Protein AF-A0A2V8NQ42-F1 (afdb_monomer)

Radius of gyration: 16.89 Å; Cα contacts (8 Å, |Δi|>4): 153; chains: 1; bounding box: 45×31×36 Å

Foldseek 3Di:
DDKDAQDDKDFPDDADPVGTHIAHNGKIKDWDWADPDPFKIKIKIWIDGVVRDVGIDMDIDIDGDDPPDDDFDDDCVFCVQQVPNRHDDGPSRPD

Sequence (95 aa):
MIDTVGLKEWWLDNPHPNGSLWHSDAAHVIERVKWIAPKIVSYEVTVDDPKIWTKPWTEQFQMVLHPTWDLLEFVCNENDRCSAGKCTESDAQKK

Structure (mmCIF, N/CA/C/O backbone):
data_AF-A0A2V8NQ42-F1
#
_entry.id   AF-A0A2V8NQ42-F1
#
loop_
_atom_site.group_PDB
_atom_site.id
_atom_site.type_symbol
_atom_site.label_atom_id
_atom_site.label_alt_id
_atom_site.label_comp_id
_atom_site.label_asym_id
_atom_site.label_entity_id
_atom_site.label_seq_id
_atom_site.pdbx_PDB_ins_code
_atom_site.Cartn_x
_atom_site.Cartn_y
_atom_site.Cartn_z
_atom_site.occupancy
_atom_site.B_iso_or_equiv
_atom_site.auth_seq_id
_atom_site.auth_comp_id
_atom_site.auth_asym_id
_atom_site.auth_atom_id
_atom_site.pdbx_PDB_model_num
ATOM 1 N N . MET A 1 1 ? -6.206 -11.188 -7.166 1.00 91.06 1 MET A N 1
ATOM 2 C CA . MET A 1 1 ? -6.916 -10.444 -6.109 1.00 91.06 1 MET A CA 1
ATOM 3 C C . MET A 1 1 ? -6.264 -10.851 -4.814 1.00 91.06 1 MET A C 1
ATOM 5 O O . MET A 1 1 ? -6.053 -12.045 -4.632 1.00 91.06 1 MET A O 1
ATOM 9 N N . ILE A 1 2 ? -5.892 -9.873 -4.005 1.00 97.75 2 ILE A N 1
ATOM 10 C CA . ILE A 1 2 ? -5.367 -10.065 -2.658 1.00 97.75 2 ILE A CA 1
ATOM 11 C C . ILE A 1 2 ? -6.446 -9.516 -1.729 1.00 97.75 2 ILE A C 1
ATOM 13 O O . ILE A 1 2 ? -7.029 -8.470 -2.013 1.00 97.75 2 ILE A O 1
ATOM 17 N N . ASP A 1 3 ? -6.776 -10.285 -0.705 1.00 97.94 3 ASP A N 1
ATOM 18 C CA . ASP A 1 3 ? -7.812 -9.965 0.266 1.00 97.94 3 ASP A CA 1
ATOM 19 C C . ASP A 1 3 ? -7.178 -10.077 1.651 1.00 97.94 3 ASP A C 1
ATOM 21 O O . ASP A 1 3 ? -6.703 -11.151 2.033 1.00 97.94 3 ASP A O 1
ATOM 25 N N . THR A 1 4 ? -7.109 -8.949 2.350 1.00 98.12 4 THR A N 1
ATOM 26 C CA . THR A 1 4 ? -6.374 -8.808 3.600 1.00 98.12 4 THR A CA 1
ATOM 27 C C . THR A 1 4 ? -7.323 -8.371 4.707 1.00 98.12 4 THR A C 1
ATOM 29 O O . THR A 1 4 ? -7.930 -7.302 4.644 1.00 98.12 4 THR A O 1
ATOM 32 N N . VAL A 1 5 ? -7.411 -9.191 5.755 1.00 97.56 5 VAL A N 1
ATOM 33 C CA . VAL A 1 5 ? -8.219 -8.962 6.963 1.00 97.56 5 VAL A CA 1
ATOM 34 C C . VAL A 1 5 ? -7.401 -9.274 8.215 1.00 97.56 5 VAL A C 1
ATOM 36 O O . VAL A 1 5 ? -6.386 -9.968 8.145 1.00 97.56 5 VAL A O 1
ATOM 39 N N . GLY A 1 6 ? -7.856 -8.798 9.377 1.00 96.44 6 GLY A N 1
ATOM 40 C CA . GLY A 1 6 ? -7.190 -9.070 10.656 1.00 96.44 6 GLY A CA 1
ATOM 41 C C . GLY A 1 6 ? -5.879 -8.303 10.829 1.00 96.44 6 GLY A C 1
ATOM 42 O O . GLY A 1 6 ? -4.972 -8.767 11.522 1.00 96.44 6 GLY A O 1
ATOM 43 N N . LEU A 1 7 ? -5.770 -7.141 10.181 1.00 95.81 7 LEU A N 1
ATOM 44 C CA . LEU A 1 7 ? -4.663 -6.218 10.384 1.00 95.81 7 LEU A CA 1
ATOM 45 C C . LEU A 1 7 ? -4.680 -5.713 11.829 1.00 95.81 7 LEU A C 1
ATOM 47 O O . LEU A 1 7 ? -5.728 -5.386 12.376 1.00 95.81 7 LEU A O 1
ATOM 51 N N . LYS A 1 8 ? -3.510 -5.633 12.460 1.00 95.94 8 LYS A N 1
ATOM 52 C CA . LYS A 1 8 ? -3.380 -4.957 13.753 1.00 95.94 8 LYS A CA 1
ATOM 53 C C . LYS A 1 8 ? -3.468 -3.451 13.523 1.00 95.94 8 LYS A C 1
ATOM 55 O O . LYS A 1 8 ? -2.764 -2.957 12.654 1.00 95.94 8 LYS A O 1
ATOM 60 N N . GLU A 1 9 ? -4.253 -2.747 14.335 1.00 94.31 9 GLU A N 1
ATOM 61 C CA . GLU A 1 9 ? -4.360 -1.282 14.299 1.00 94.31 9 GLU A CA 1
ATOM 62 C C . GLU A 1 9 ? -2.984 -0.593 14.233 1.00 94.31 9 GLU A C 1
ATOM 64 O O . GLU A 1 9 ? -2.089 -0.877 15.044 1.00 94.31 9 GLU A O 1
ATOM 69 N N . TRP A 1 10 ? -2.827 0.294 13.245 1.00 92.06 10 TRP A N 1
ATOM 70 C CA . TRP A 1 10 ? -1.609 1.063 12.992 1.00 92.06 10 TRP A CA 1
ATOM 71 C C . TRP A 1 10 ? -1.898 2.315 12.141 1.00 92.06 10 TRP A C 1
ATOM 73 O O . TRP A 1 10 ? -3.038 2.605 11.764 1.00 92.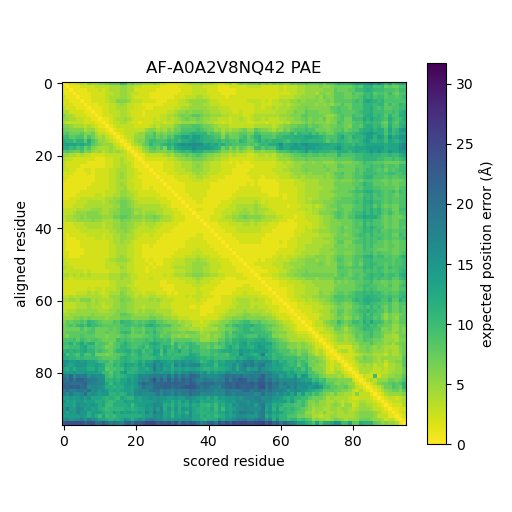06 10 TRP A O 1
ATOM 83 N N . TRP A 1 11 ? -0.848 3.080 11.845 1.00 89.81 11 TRP A N 1
ATOM 84 C CA . TRP A 1 11 ? -0.871 4.131 10.829 1.00 89.81 11 TRP A CA 1
ATOM 85 C C . TRP A 1 11 ? -1.148 3.543 9.446 1.00 89.81 11 TRP A C 1
ATOM 87 O O . TRP A 1 11 ? -0.505 2.577 9.038 1.00 89.81 11 TRP A O 1
ATOM 97 N N . LEU A 1 12 ? -2.099 4.143 8.734 1.00 90.00 12 LEU A N 1
ATOM 98 C CA . LEU A 1 12 ? -2.430 3.781 7.359 1.00 90.00 12 LEU A CA 1
ATOM 99 C C . LEU A 1 12 ? -1.419 4.368 6.369 1.00 90.00 12 LEU A C 1
ATOM 101 O O . LEU A 1 12 ? -1.091 3.730 5.373 1.00 90.00 12 LEU A O 1
ATOM 105 N N . ASP A 1 13 ? -0.931 5.574 6.644 1.00 85.81 13 ASP A N 1
ATOM 106 C CA . ASP A 1 13 ? 0.038 6.283 5.821 1.00 85.81 13 ASP A CA 1
ATOM 107 C C . ASP A 1 13 ? 1.277 6.695 6.623 1.00 85.81 13 ASP A C 1
ATOM 109 O O . ASP A 1 13 ? 1.380 6.509 7.841 1.00 85.81 13 ASP A O 1
ATOM 113 N N . ASN A 1 14 ? 2.271 7.226 5.909 1.00 78.81 14 ASN A N 1
ATOM 114 C CA . ASN A 1 14 ? 3.457 7.759 6.558 1.00 78.81 14 ASN A CA 1
ATOM 115 C C . ASN A 1 14 ? 3.071 8.956 7.449 1.00 78.81 14 ASN A C 1
ATOM 117 O O . ASN A 1 14 ? 2.358 9.845 6.978 1.00 78.81 14 ASN A O 1
ATOM 121 N N . PRO A 1 15 ? 3.585 9.046 8.689 1.00 79.56 15 PRO A N 1
ATOM 122 C CA . PRO A 1 15 ? 3.245 10.128 9.598 1.00 79.56 15 PRO A CA 1
ATOM 123 C C . PRO A 1 15 ? 3.446 11.503 8.995 1.00 79.56 15 PRO A C 1
ATOM 125 O O . PRO A 1 15 ? 4.528 11.827 8.501 1.00 79.56 15 PRO A O 1
ATOM 128 N N . HIS A 1 16 ? 2.418 12.335 9.111 1.00 69.25 16 HIS A N 1
ATOM 129 C CA . HIS A 1 16 ? 2.468 13.705 8.636 1.00 69.25 16 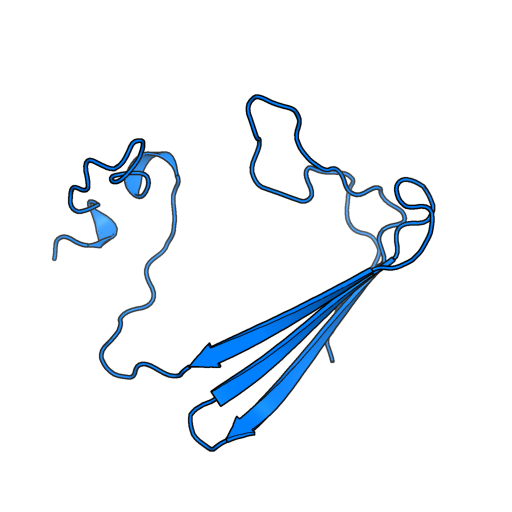HIS A CA 1
ATOM 130 C C . HIS A 1 16 ? 2.399 14.690 9.812 1.00 69.25 16 HIS A C 1
ATOM 132 O O . HIS A 1 16 ? 1.653 14.457 10.767 1.00 69.25 16 HIS A O 1
ATOM 138 N N . PRO A 1 17 ? 3.107 15.839 9.753 1.00 76.50 17 PRO A N 1
ATOM 139 C CA . PRO A 1 17 ? 3.050 16.863 10.803 1.00 76.50 17 PRO A CA 1
ATOM 140 C C . PRO A 1 17 ? 1.638 17.373 11.126 1.00 76.50 17 PRO A C 1
ATOM 142 O O . PRO A 1 17 ? 1.404 17.880 12.219 1.00 76.50 17 PRO A O 1
ATOM 145 N N . ASN A 1 18 ? 0.700 17.227 10.185 1.00 80.56 18 ASN A N 1
ATOM 146 C CA . ASN A 1 18 ? -0.680 17.702 10.303 1.00 80.56 18 ASN A CA 1
ATOM 147 C C . ASN A 1 18 ? -1.664 16.595 10.728 1.00 80.56 18 ASN A C 1
ATOM 149 O O . ASN A 1 18 ? -2.874 16.799 10.663 1.00 80.56 18 ASN A O 1
ATOM 153 N N . GLY A 1 19 ? -1.146 15.441 11.157 1.00 78.31 19 GLY A N 1
ATOM 154 C CA . GLY A 1 19 ? -1.915 14.250 11.501 1.00 78.31 19 GLY A CA 1
ATOM 155 C C . GLY A 1 19 ? -1.649 13.106 10.527 1.00 78.31 19 GLY A C 1
ATOM 156 O O . GLY A 1 19 ? -1.498 13.331 9.328 1.00 78.31 19 GLY A O 1
ATOM 157 N N . SER A 1 20 ? -1.582 11.891 11.068 1.00 83.94 20 SER A N 1
ATOM 158 C CA . SER A 1 20 ? -1.499 10.645 10.300 1.00 83.94 20 SER A CA 1
ATOM 159 C C . SER A 1 20 ? -2.891 10.048 10.131 1.00 83.94 20 SER A C 1
ATOM 161 O O . SER A 1 20 ? -3.730 10.161 11.033 1.00 83.94 20 SER A O 1
ATOM 163 N N . LEU A 1 21 ? -3.121 9.368 9.016 1.00 89.38 21 LEU A N 1
ATOM 164 C CA . LEU A 1 21 ? -4.279 8.507 8.847 1.00 89.38 21 LEU A CA 1
ATOM 165 C C . LEU A 1 21 ? -4.054 7.189 9.590 1.00 89.38 21 LEU A C 1
ATOM 167 O O . LEU A 1 21 ? -2.936 6.689 9.716 1.00 89.38 21 LEU A O 1
ATOM 171 N N . TRP A 1 22 ? -5.143 6.618 10.090 1.00 92.62 22 TRP A N 1
ATOM 172 C CA . TRP A 1 22 ? -5.139 5.365 10.838 1.00 92.62 22 TRP A CA 1
ATOM 173 C C . TRP A 1 22 ? -6.023 4.343 10.137 1.00 92.62 22 TRP A C 1
ATOM 175 O O . TRP A 1 22 ? -6.979 4.711 9.452 1.00 92.62 22 TRP A O 1
ATOM 185 N N . HIS A 1 23 ? -5.712 3.068 10.339 1.00 94.75 23 HIS A N 1
ATOM 186 C CA . HIS A 1 23 ? -6.632 1.969 10.078 1.00 94.75 23 HIS A CA 1
ATOM 187 C C . HIS A 1 23 ? -6.852 1.196 11.383 1.00 94.75 23 HIS A C 1
ATOM 189 O O . HIS A 1 23 ? -5.937 1.055 12.196 1.00 94.75 23 HIS A O 1
ATOM 195 N N . SER A 1 24 ? -8.061 0.694 11.587 1.00 97.00 24 SER A N 1
ATOM 196 C CA . SER A 1 24 ? -8.441 -0.085 12.756 1.00 97.00 24 SER A CA 1
ATOM 197 C C . SER A 1 24 ? -8.144 -1.574 12.561 1.00 97.00 24 SER A C 1
ATOM 199 O O . SER A 1 24 ? -7.688 -2.023 11.505 1.00 97.00 24 SER A O 1
ATOM 201 N N . ASP A 1 25 ? -8.438 -2.357 13.595 1.00 96.62 25 ASP A N 1
ATOM 202 C CA . ASP A 1 25 ? -8.467 -3.822 13.551 1.00 96.62 25 ASP A CA 1
ATOM 203 C C . ASP A 1 25 ? -9.624 -4.399 12.709 1.00 96.62 25 ASP A C 1
ATOM 205 O O . ASP A 1 25 ? -9.638 -5.592 12.406 1.00 96.62 25 ASP A O 1
ATOM 209 N N . ALA A 1 26 ? -10.594 -3.563 12.325 1.00 97.38 26 ALA A N 1
ATOM 210 C CA . ALA A 1 26 ? -11.695 -3.920 11.436 1.00 97.38 26 ALA A CA 1
ATOM 211 C C . ALA A 1 26 ? -11.383 -3.641 9.957 1.00 97.38 26 ALA A C 1
ATOM 213 O O . ALA A 1 26 ? -12.262 -3.825 9.118 1.00 97.38 26 ALA A O 1
ATOM 214 N N . ALA A 1 27 ? -10.162 -3.202 9.636 1.00 97.69 27 ALA A N 1
ATOM 215 C CA . ALA A 1 27 ? -9.760 -2.918 8.268 1.00 97.69 27 ALA A CA 1
ATOM 216 C C . ALA A 1 27 ? -9.786 -4.181 7.389 1.00 97.69 27 ALA A C 1
ATOM 218 O O . ALA A 1 27 ? -9.164 -5.204 7.697 1.00 97.69 27 ALA A O 1
ATOM 219 N N . HIS A 1 28 ? -10.478 -4.062 6.260 1.00 98.06 28 HIS A N 1
ATOM 220 C CA . HIS A 1 28 ? -10.518 -5.012 5.160 1.00 98.06 28 HIS A CA 1
ATOM 221 C C . HIS A 1 28 ? -9.956 -4.330 3.912 1.00 98.06 28 HIS A C 1
ATOM 223 O O . HIS A 1 28 ? -10.523 -3.363 3.402 1.00 98.06 28 HIS A O 1
ATOM 229 N N . VAL A 1 29 ? -8.810 -4.814 3.437 1.00 97.81 29 VAL A N 1
ATOM 230 C CA . VAL A 1 29 ? -8.120 -4.253 2.270 1.00 97.81 29 VAL A CA 1
ATOM 231 C C . VAL A 1 29 ? -8.219 -5.234 1.113 1.00 97.81 29 VAL A C 1
ATOM 233 O O . VAL A 1 29 ? -7.827 -6.396 1.224 1.00 97.81 29 VAL A O 1
ATOM 236 N N . ILE A 1 30 ? -8.746 -4.758 -0.012 1.00 98.31 30 ILE A N 1
ATOM 237 C CA . ILE A 1 30 ? -8.938 -5.550 -1.224 1.00 98.31 30 ILE A CA 1
ATOM 238 C C . ILE A 1 30 ? -8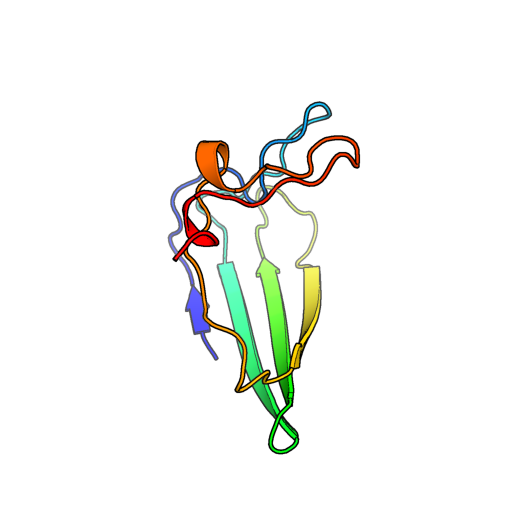.072 -4.962 -2.327 1.00 98.31 30 ILE A C 1
ATOM 240 O O . ILE A 1 30 ? -8.312 -3.848 -2.786 1.00 98.31 30 ILE A O 1
ATOM 244 N N . GLU A 1 31 ? -7.114 -5.743 -2.817 1.00 98.12 31 GLU A N 1
ATOM 245 C CA . GLU A 1 31 ? -6.206 -5.317 -3.877 1.00 98.12 31 GLU A CA 1
ATOM 246 C C . GLU A 1 31 ? -6.434 -6.123 -5.160 1.00 98.12 31 GLU A C 1
ATOM 248 O O . GLU A 1 31 ? -6.523 -7.364 -5.188 1.00 98.12 31 GLU A O 1
ATOM 253 N N . ARG A 1 32 ? -6.495 -5.416 -6.285 1.00 97.94 32 ARG A N 1
ATOM 254 C CA . ARG A 1 32 ? -6.666 -5.985 -7.621 1.00 97.94 32 ARG A CA 1
ATOM 255 C C . ARG A 1 32 ? -5.515 -5.544 -8.508 1.00 97.94 32 ARG A C 1
ATOM 257 O O . ARG A 1 32 ? -5.448 -4.415 -8.973 1.00 97.94 32 ARG A O 1
ATOM 264 N N . VAL A 1 33 ? -4.633 -6.498 -8.783 1.00 97.19 33 VAL A N 1
ATOM 265 C CA . VAL A 1 33 ? -3.499 -6.339 -9.694 1.00 97.19 33 VAL A CA 1
ATOM 266 C C . VAL A 1 33 ? -3.878 -6.956 -11.041 1.00 97.19 33 VAL A C 1
ATOM 268 O O . VAL A 1 33 ? -4.246 -8.134 -11.099 1.00 97.19 33 VAL A O 1
ATOM 271 N N . LYS A 1 34 ? -3.802 -6.188 -12.131 1.00 97.12 34 LYS A N 1
ATOM 272 C CA . LYS A 1 34 ? -4.150 -6.651 -13.482 1.00 97.12 34 LYS A CA 1
ATOM 273 C C . LYS A 1 34 ? -3.174 -6.122 -14.527 1.00 97.12 34 LYS A C 1
ATOM 275 O O . LYS A 1 34 ? -2.999 -4.917 -14.666 1.00 97.12 34 LYS A O 1
ATOM 280 N N . TRP A 1 35 ? -2.619 -7.014 -15.345 1.00 96.81 35 TRP A N 1
ATOM 281 C CA . TRP A 1 35 ? -1.920 -6.619 -16.570 1.00 96.81 35 TRP A CA 1
ATOM 282 C C . TRP A 1 35 ? -2.905 -5.982 -17.554 1.00 96.81 35 TRP A C 1
ATOM 284 O O . TRP A 1 35 ? -3.881 -6.616 -17.959 1.00 96.81 35 TRP A O 1
ATOM 294 N N . ILE A 1 36 ? -2.655 -4.729 -17.931 1.00 97.44 36 ILE A N 1
ATOM 295 C CA . ILE A 1 36 ? -3.460 -3.994 -18.924 1.00 97.44 36 ILE A CA 1
ATOM 296 C C . ILE A 1 36 ? -2.700 -3.773 -20.237 1.00 97.44 36 ILE A C 1
ATOM 298 O O . ILE A 1 36 ? -3.313 -3.492 -21.262 1.00 97.44 36 ILE A O 1
ATOM 302 N N . ALA A 1 37 ? -1.378 -3.950 -20.220 1.00 97.19 37 ALA A N 1
ATOM 303 C CA . ALA A 1 37 ? -0.505 -3.991 -21.389 1.00 97.19 37 ALA A CA 1
ATOM 304 C C . ALA A 1 37 ? 0.756 -4.819 -21.060 1.00 97.19 37 ALA A C 1
ATOM 306 O O . ALA A 1 37 ? 1.026 -5.046 -19.880 1.00 97.19 37 ALA A O 1
ATOM 307 N N . PRO A 1 38 ? 1.589 -5.215 -22.045 1.00 96.25 38 PRO A N 1
ATOM 308 C CA . PRO A 1 38 ? 2.786 -6.035 -21.800 1.00 96.25 38 PRO A CA 1
ATOM 309 C C . PRO A 1 38 ? 3.795 -5.462 -20.791 1.00 96.25 38 PRO A C 1
ATOM 311 O O . PRO A 1 38 ? 4.634 -6.194 -20.280 1.00 96.25 38 PRO A O 1
ATOM 314 N N . LYS A 1 39 ? 3.744 -4.150 -20.532 1.00 96.50 39 LYS A N 1
ATOM 315 C CA . LYS A 1 39 ? 4.634 -3.442 -19.599 1.00 96.50 39 LYS A CA 1
ATOM 316 C C . LYS A 1 39 ? 3.881 -2.592 -18.573 1.00 96.50 39 LYS A C 1
ATOM 318 O O . LYS A 1 39 ? 4.507 -1.769 -17.917 1.00 96.50 39 LYS A O 1
ATOM 323 N N . ILE A 1 40 ? 2.556 -2.731 -18.471 1.00 97.50 40 ILE A N 1
ATOM 324 C CA . ILE A 1 40 ? 1.737 -1.892 -17.586 1.00 97.50 40 ILE A CA 1
ATOM 325 C C . ILE A 1 40 ? 0.792 -2.771 -16.775 1.00 97.50 40 ILE A C 1
ATOM 327 O O . ILE A 1 40 ? -0.013 -3.531 -17.327 1.00 97.50 40 ILE A O 1
ATOM 331 N N . VAL A 1 41 ? 0.871 -2.611 -15.460 1.00 97.38 41 VAL A N 1
ATOM 332 C CA . VAL A 1 41 ? -0.021 -3.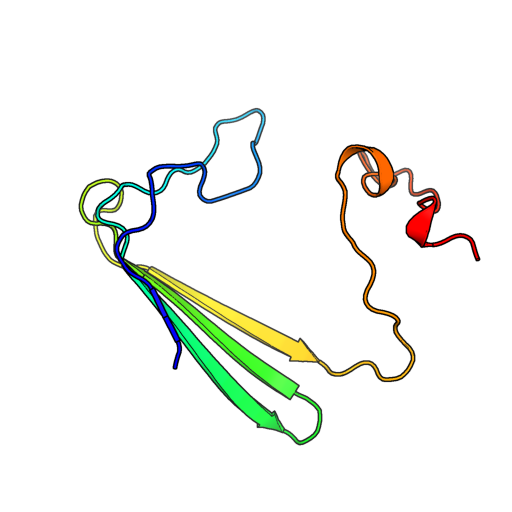226 -14.483 1.00 97.38 41 VAL A CA 1
ATOM 333 C C . VAL A 1 41 ? -0.915 -2.139 -13.900 1.00 97.38 41 VAL A C 1
ATOM 335 O O . VAL A 1 41 ? -0.424 -1.135 -13.398 1.00 97.38 41 VAL A O 1
ATOM 338 N N . SER A 1 42 ? -2.228 -2.333 -13.959 1.00 97.50 42 SER A N 1
ATOM 339 C CA . SER A 1 42 ? -3.166 -1.570 -13.141 1.00 97.50 42 SER A CA 1
ATOM 340 C C . SER A 1 42 ? -3.222 -2.193 -11.754 1.00 97.50 42 SER A C 1
ATOM 342 O O . SER A 1 42 ? -3.339 -3.415 -11.622 1.00 97.50 42 SER A O 1
ATOM 344 N N . TYR A 1 43 ? -3.134 -1.343 -10.742 1.00 97.94 43 TYR A N 1
ATOM 345 C CA . TYR A 1 43 ? -3.317 -1.701 -9.351 1.00 97.94 43 TYR A CA 1
ATOM 346 C C . TYR A 1 43 ? -4.444 -0.853 -8.775 1.00 97.94 43 TYR A C 1
ATOM 348 O O . TYR A 1 43 ? -4.439 0.371 -8.900 1.00 97.94 43 TYR A O 1
ATOM 356 N N . GLU A 1 44 ? -5.430 -1.526 -8.204 1.00 98.19 44 GLU A N 1
ATOM 357 C CA . GLU A 1 44 ? -6.574 -0.927 -7.530 1.00 98.19 44 GLU A CA 1
ATOM 358 C C . GLU A 1 44 ? -6.599 -1.451 -6.097 1.00 98.19 44 GLU A C 1
ATOM 360 O O . GLU A 1 44 ? -6.505 -2.663 -5.890 1.00 98.19 44 GLU A O 1
ATOM 365 N N . VAL A 1 45 ? -6.713 -0.549 -5.128 1.00 97.69 45 VAL A N 1
ATOM 366 C CA . VAL A 1 45 ? -6.794 -0.867 -3.704 1.00 97.69 45 VAL A CA 1
ATOM 367 C C . VAL A 1 45 ? -8.052 -0.240 -3.125 1.00 97.69 45 VAL A C 1
ATOM 369 O O . VAL A 1 45 ? -8.254 0.970 -3.209 1.00 97.69 45 VAL A O 1
ATOM 372 N N . THR A 1 46 ? -8.914 -1.071 -2.553 1.00 98.06 46 THR A N 1
ATOM 373 C CA . THR A 1 46 ? -10.092 -0.642 -1.800 1.00 98.06 46 THR A CA 1
ATOM 374 C C . THR A 1 46 ? -9.827 -0.855 -0.319 1.00 98.06 46 THR A C 1
ATOM 376 O O . THR A 1 46 ? -9.450 -1.955 0.083 1.00 98.06 46 THR A O 1
ATOM 379 N N . VAL A 1 47 ? -10.063 0.177 0.486 1.00 97.56 47 VAL A N 1
ATOM 380 C CA . VAL A 1 47 ? -10.011 0.099 1.949 1.00 97.56 47 VAL A CA 1
ATOM 381 C C . VAL A 1 47 ? -11.429 0.227 2.485 1.00 97.56 47 VAL A C 1
ATOM 383 O O . VAL A 1 47 ? -12.100 1.235 2.250 1.00 97.56 47 VAL A O 1
ATOM 386 N N . ASP A 1 48 ? -11.878 -0.800 3.200 1.00 97.94 48 ASP A N 1
ATOM 387 C CA . ASP A 1 48 ? -13.118 -0.809 3.967 1.00 97.94 48 ASP A CA 1
ATOM 388 C C . ASP A 1 48 ? -12.779 -0.903 5.458 1.00 97.94 48 ASP A C 1
ATOM 390 O O . ASP A 1 48 ? -12.264 -1.910 5.937 1.00 97.94 48 ASP A O 1
ATOM 394 N N . ASP A 1 49 ? -13.014 0.183 6.188 1.00 97.75 49 ASP A N 1
ATOM 395 C CA . ASP A 1 49 ? -12.818 0.240 7.634 1.00 97.75 49 ASP A CA 1
ATOM 396 C C . ASP A 1 49 ? -13.961 1.047 8.265 1.00 97.75 49 ASP A C 1
ATOM 398 O O . ASP A 1 49 ? -13.882 2.278 8.350 1.00 97.75 49 ASP A O 1
ATOM 402 N N . PRO A 1 50 ? -15.032 0.376 8.719 1.00 96.88 50 PRO A N 1
ATOM 403 C CA . PRO A 1 50 ? -16.228 1.042 9.223 1.00 96.88 50 PRO A CA 1
ATOM 404 C C . PRO A 1 50 ? -16.029 1.721 10.585 1.00 96.88 50 PRO A C 1
ATOM 406 O O . PRO A 1 50 ? -16.916 2.449 11.031 1.00 96.88 50 PRO A O 1
ATOM 409 N N . LYS A 1 51 ? -14.904 1.485 11.279 1.00 96.06 51 LYS A N 1
ATOM 410 C CA . LYS A 1 51 ? -14.602 2.159 12.553 1.00 96.06 51 LYS A CA 1
ATOM 411 C C . LYS A 1 51 ? -13.989 3.542 12.343 1.00 96.06 51 LYS A C 1
ATOM 413 O O . LYS A 1 51 ? -14.091 4.377 13.239 1.00 96.06 51 LYS A O 1
ATOM 418 N N . ILE A 1 52 ? -13.364 3.779 11.189 1.00 94.94 52 ILE A N 1
ATOM 419 C CA . ILE A 1 52 ? -12.652 5.028 10.887 1.00 94.94 52 ILE A CA 1
ATOM 420 C C . ILE A 1 52 ? -13.323 5.799 9.750 1.00 94.94 52 ILE A C 1
ATOM 422 O O . ILE A 1 52 ? -13.493 7.015 9.848 1.00 94.94 52 ILE A O 1
ATOM 426 N N . TRP A 1 53 ? -13.743 5.113 8.688 1.00 94.44 53 TRP A N 1
ATOM 427 C CA . TRP A 1 53 ? -14.312 5.733 7.497 1.00 94.44 53 TRP A CA 1
ATOM 428 C C . TRP A 1 53 ? -15.825 5.533 7.422 1.00 94.44 53 TRP A C 1
ATOM 430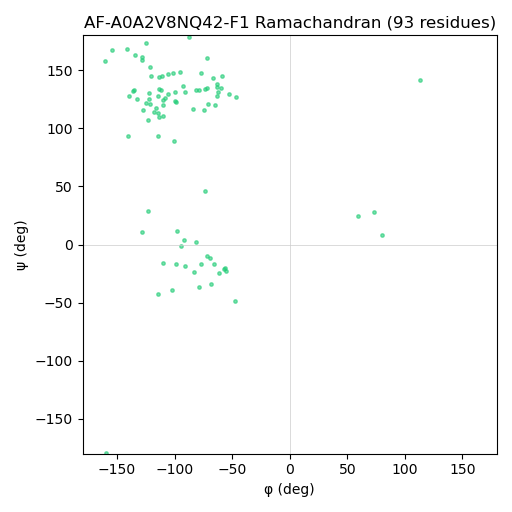 O O . TRP A 1 53 ? -16.374 4.511 7.822 1.00 94.44 53 TRP A O 1
ATOM 440 N N . THR A 1 54 ? -16.528 6.518 6.861 1.00 96.75 54 THR A N 1
ATOM 441 C CA . THR A 1 54 ? -17.992 6.459 6.699 1.00 96.75 54 THR A CA 1
ATOM 442 C C . THR A 1 54 ? -18.438 5.560 5.546 1.00 96.75 54 THR A C 1
ATOM 444 O O . THR A 1 54 ? -19.615 5.211 5.460 1.00 96.75 54 THR A O 1
ATOM 447 N N . LYS A 1 55 ? -17.520 5.219 4.637 1.00 97.25 55 LYS A N 1
ATOM 448 C CA . LYS A 1 55 ? -17.726 4.307 3.511 1.00 97.25 55 LYS A CA 1
ATOM 449 C C . LYS A 1 55 ? -16.377 3.790 2.993 1.00 97.25 55 LYS A C 1
ATOM 451 O O . LYS A 1 55 ? -15.380 4.502 3.155 1.00 97.25 55 LYS A O 1
ATOM 456 N N . PRO A 1 56 ? -16.358 2.643 2.293 1.00 97.69 56 PRO A N 1
ATOM 457 C CA . PRO A 1 56 ? -15.175 2.201 1.573 1.00 97.69 56 PRO A CA 1
ATOM 458 C C . PRO A 1 56 ? -14.744 3.231 0.529 1.00 97.69 56 PRO A C 1
ATOM 460 O O . PRO A 1 56 ? -15.579 3.877 -0.120 1.00 97.69 56 PRO A O 1
ATOM 463 N N . TRP A 1 57 ? -13.440 3.353 0.329 1.00 97.12 57 TRP A N 1
ATOM 464 C CA . TRP A 1 57 ? -12.852 4.177 -0.724 1.00 97.12 57 TRP A CA 1
ATOM 465 C C . TRP A 1 57 ? -11.847 3.359 -1.527 1.00 97.12 57 TRP A C 1
ATOM 467 O O . TRP A 1 57 ? -11.415 2.290 -1.106 1.00 97.12 57 TRP A O 1
ATOM 477 N N . THR A 1 58 ? -11.557 3.806 -2.747 1.00 97.81 58 THR A N 1
ATOM 478 C CA . THR A 1 58 ? -10.707 3.070 -3.686 1.00 97.81 58 THR A CA 1
ATOM 479 C C . THR A 1 58 ? -9.730 4.013 -4.356 1.00 97.81 58 THR A C 1
ATOM 481 O O . THR A 1 58 ? -10.129 5.061 -4.864 1.00 97.81 58 THR A O 1
ATOM 484 N N . GLU A 1 59 ? -8.469 3.607 -4.382 1.00 96.38 59 GLU A N 1
ATOM 485 C CA . GLU A 1 59 ? -7.413 4.246 -5.151 1.00 96.38 59 GLU A CA 1
ATOM 486 C C . GLU A 1 59 ? -6.974 3.340 -6.295 1.00 96.38 59 GLU A C 1
ATOM 488 O O . GLU A 1 59 ? -6.950 2.115 -6.179 1.00 96.38 59 GLU A O 1
ATOM 493 N N . GLN A 1 60 ? -6.621 3.958 -7.419 1.00 95.94 60 GLN A N 1
ATOM 494 C CA . GLN A 1 60 ? -6.153 3.250 -8.597 1.00 95.94 60 GLN A CA 1
ATOM 495 C C . GLN A 1 60 ? -4.929 3.949 -9.170 1.00 95.94 60 GLN A C 1
ATOM 497 O O . GLN A 1 60 ? -4.9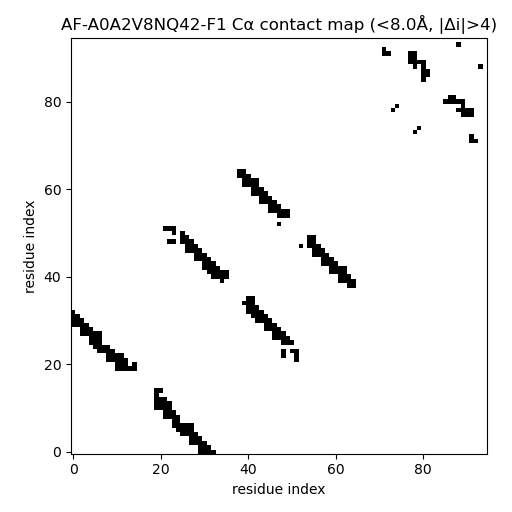37 5.157 -9.404 1.00 95.94 60 GLN A O 1
ATOM 502 N N . PHE A 1 61 ? -3.897 3.168 -9.471 1.00 96.19 61 PHE A N 1
ATOM 503 C CA . PHE A 1 61 ? -2.714 3.647 -10.168 1.00 96.19 61 PHE A CA 1
ATOM 504 C C . PHE A 1 61 ? -2.186 2.618 -11.169 1.00 96.19 61 PHE A C 1
ATOM 506 O O . PHE A 1 61 ? -2.624 1.465 -11.236 1.00 96.19 61 PHE A O 1
ATOM 513 N N . GLN A 1 62 ? -1.267 3.072 -12.019 1.00 97.31 62 GLN A N 1
ATOM 514 C CA . GLN A 1 62 ? -0.614 2.247 -13.027 1.00 97.31 62 GLN A CA 1
ATOM 515 C C . GLN A 1 62 ? 0.871 2.131 -12.705 1.00 97.31 62 GLN A C 1
ATOM 517 O O . GLN A 1 62 ? 1.560 3.133 -12.540 1.00 97.31 62 GLN A O 1
ATOM 522 N N . MET A 1 63 ? 1.360 0.898 -12.653 1.00 94.81 63 MET A N 1
ATOM 523 C CA . MET A 1 63 ? 2.773 0.584 -12.505 1.00 94.81 63 MET A CA 1
ATOM 524 C C . MET A 1 63 ? 3.346 0.256 -13.882 1.00 94.81 63 MET A C 1
ATOM 526 O O . MET A 1 63 ? 2.854 -0.643 -14.573 1.00 94.81 63 MET A O 1
ATOM 530 N N . VAL A 1 64 ? 4.379 0.993 -14.283 1.00 95.31 64 VAL A N 1
ATOM 531 C CA . VAL A 1 64 ? 5.076 0.806 -15.560 1.00 95.31 64 VAL A CA 1
ATOM 532 C C . VAL A 1 64 ? 6.358 0.018 -15.315 1.00 95.31 64 VAL A C 1
ATOM 534 O O . VAL A 1 64 ? 7.141 0.342 -14.427 1.00 95.31 64 VAL A O 1
ATOM 537 N N . LEU A 1 65 ? 6.587 -1.027 -16.109 1.00 93.56 65 LEU A N 1
ATOM 538 C CA . LEU A 1 65 ? 7.821 -1.801 -16.050 1.00 93.56 65 LEU A CA 1
ATOM 539 C C . LEU A 1 65 ? 8.988 -0.980 -16.614 1.00 93.56 65 LEU A C 1
ATOM 541 O O . LEU A 1 65 ? 9.000 -0.649 -17.803 1.00 93.56 65 LEU A O 1
ATOM 545 N N . HIS A 1 66 ? 10.005 -0.753 -15.784 1.00 92.25 66 HIS A N 1
ATOM 546 C CA . HIS A 1 66 ? 11.274 -0.129 -16.157 1.00 92.25 66 HIS A CA 1
ATOM 547 C C . HIS A 1 66 ? 12.422 -1.150 -16.023 1.00 92.25 66 HIS A C 1
ATOM 549 O O . HIS A 1 66 ? 12.983 -1.290 -14.944 1.00 92.25 66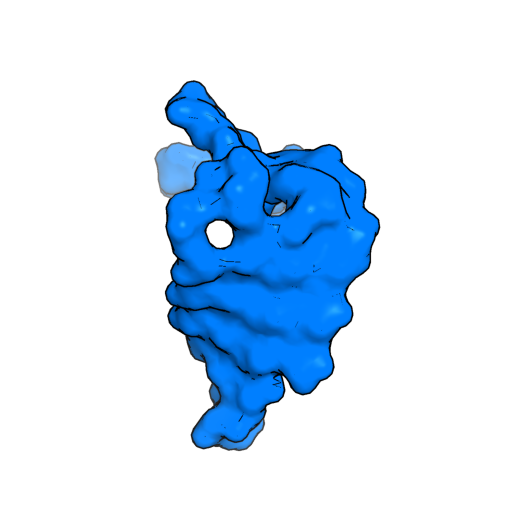 HIS A O 1
ATO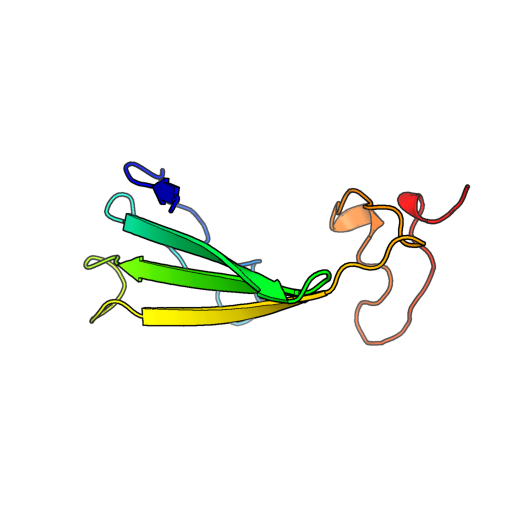M 555 N N . PRO A 1 67 ? 12.801 -1.877 -17.097 1.00 89.25 67 PRO A N 1
ATOM 556 C CA . PRO A 1 67 ? 13.760 -2.990 -17.011 1.00 89.25 67 PRO A CA 1
ATOM 557 C C . PRO A 1 67 ? 15.189 -2.596 -16.624 1.00 89.25 67 PRO A C 1
ATOM 559 O O . PRO A 1 67 ? 15.995 -3.460 -16.308 1.00 89.25 67 PRO A O 1
ATOM 562 N N . THR A 1 68 ? 15.523 -1.311 -16.733 1.00 91.31 68 THR A N 1
ATOM 563 C CA . THR A 1 68 ? 16.840 -0.769 -16.381 1.00 91.31 68 THR A CA 1
ATOM 564 C C . THR A 1 68 ? 16.884 -0.218 -14.959 1.00 91.31 68 THR A C 1
ATOM 566 O O . THR A 1 68 ? 17.902 0.347 -14.575 1.00 91.31 68 THR A O 1
ATOM 569 N N . TRP A 1 69 ? 15.769 -0.265 -14.224 1.00 87.25 69 TRP A N 1
ATOM 570 C CA . TRP A 1 69 ? 15.706 0.189 -12.841 1.00 87.25 69 TRP A CA 1
ATOM 571 C C . TRP A 1 69 ? 15.975 -0.979 -11.905 1.00 87.25 69 TRP A C 1
ATOM 573 O O . TRP A 1 69 ? 15.414 -2.061 -12.079 1.00 87.25 69 TRP A O 1
ATOM 583 N N . ASP A 1 70 ? 16.785 -0.717 -10.887 1.00 83.31 70 ASP A N 1
ATOM 584 C CA . ASP A 1 70 ? 16.963 -1.612 -9.755 1.00 83.31 70 ASP A CA 1
ATOM 585 C C . ASP A 1 70 ? 15.948 -1.228 -8.670 1.00 83.31 70 ASP A C 1
ATOM 587 O O . ASP A 1 70 ? 15.797 -0.050 -8.333 1.00 83.31 70 ASP A O 1
ATOM 591 N N . LEU A 1 71 ? 15.218 -2.213 -8.140 1.00 83.06 71 LEU A N 1
ATOM 592 C CA . LEU A 1 71 ? 14.353 -2.000 -6.981 1.00 83.06 71 LEU A CA 1
ATOM 593 C C . LEU A 1 71 ? 15.238 -1.885 -5.741 1.00 83.06 71 LEU A C 1
ATOM 595 O O . LEU A 1 71 ? 15.923 -2.839 -5.375 1.00 83.06 71 LEU A O 1
ATOM 599 N N . LEU A 1 72 ? 15.220 -0.712 -5.118 1.00 82.75 72 LEU A N 1
ATOM 600 C CA . LEU A 1 72 ? 15.980 -0.425 -3.908 1.00 82.75 72 LEU A CA 1
ATOM 601 C C . LEU A 1 72 ? 15.069 -0.497 -2.683 1.00 82.75 72 LEU A C 1
ATOM 603 O O . LEU A 1 72 ? 13.885 -0.163 -2.758 1.00 82.75 72 LEU A O 1
ATOM 607 N N . GLU A 1 73 ? 15.633 -0.912 -1.551 1.00 78.81 73 GLU A N 1
ATOM 608 C CA . GLU A 1 73 ? 14.959 -0.789 -0.262 1.00 78.81 73 GLU A CA 1
ATOM 609 C C . GLU A 1 73 ? 14.816 0.692 0.113 1.00 78.81 73 GLU A C 1
ATOM 611 O O . GLU A 1 73 ? 15.694 1.514 -0.172 1.00 78.81 73 GLU A O 1
ATOM 616 N N . PHE A 1 74 ? 13.688 1.029 0.737 1.00 78.94 74 PHE A N 1
ATOM 617 C CA . PHE A 1 74 ? 13.431 2.367 1.243 1.00 78.94 74 PHE A CA 1
ATOM 618 C C . PHE A 1 74 ? 13.453 2.370 2.772 1.00 78.94 74 PHE A C 1
ATOM 620 O O . PHE A 1 74 ? 12.549 1.861 3.430 1.00 78.94 74 PHE A O 1
ATOM 627 N N . VAL A 1 75 ? 14.482 2.997 3.326 1.00 81.69 75 VAL A N 1
ATOM 628 C CA . VAL A 1 75 ? 14.654 3.311 4.739 1.00 81.69 75 VAL A CA 1
ATOM 629 C C . VAL A 1 75 ? 14.622 4.828 4.874 1.00 81.69 75 VAL A C 1
ATOM 631 O O . VAL A 1 75 ? 15.543 5.493 4.417 1.00 81.69 75 VAL A O 1
ATOM 634 N N . CYS A 1 76 ? 13.603 5.397 5.527 1.00 78.12 76 CYS A N 1
ATOM 635 C CA . CYS A 1 76 ? 13.408 6.856 5.604 1.00 78.12 76 CYS A CA 1
ATOM 636 C C . CYS A 1 76 ? 14.697 7.612 5.987 1.00 78.12 76 CYS A C 1
ATOM 638 O O . CYS A 1 76 ? 15.137 8.513 5.280 1.00 78.12 76 CYS A O 1
ATOM 640 N N . ASN A 1 77 ? 15.393 7.161 7.039 1.00 75.06 77 ASN A N 1
ATOM 641 C CA . ASN A 1 77 ? 16.633 7.790 7.517 1.00 75.06 77 ASN A CA 1
ATOM 642 C C . ASN A 1 77 ? 17.783 7.783 6.493 1.00 75.06 77 ASN A C 1
ATOM 644 O O . ASN A 1 77 ? 18.693 8.606 6.580 1.00 75.06 77 ASN A O 1
ATOM 648 N N . GLU A 1 78 ? 17.768 6.850 5.545 1.00 76.62 78 GLU A N 1
ATOM 649 C CA . GLU A 1 78 ? 18.805 6.695 4.532 1.00 76.62 78 GLU A CA 1
ATOM 650 C C . GLU A 1 78 ? 18.382 7.265 3.174 1.00 76.62 78 GLU A C 1
ATOM 652 O O . GLU A 1 78 ? 19.206 7.886 2.501 1.00 76.62 78 GLU A O 1
ATOM 657 N N . ASN A 1 79 ? 17.119 7.089 2.783 1.00 80.88 79 ASN A N 1
ATOM 658 C CA . ASN A 1 79 ? 16.587 7.379 1.455 1.00 80.88 79 ASN A CA 1
ATOM 659 C C . ASN A 1 79 ? 15.853 8.725 1.345 1.00 80.88 79 ASN A C 1
ATOM 661 O O . ASN A 1 79 ? 15.739 9.221 0.224 1.00 80.88 79 ASN A O 1
ATOM 665 N N . ASP A 1 80 ? 15.443 9.376 2.449 1.00 80.50 80 ASP A N 1
ATOM 666 C CA . ASP A 1 80 ? 14.807 10.717 2.450 1.00 80.50 80 ASP A CA 1
ATOM 667 C C . ASP A 1 80 ? 15.798 11.860 2.162 1.00 80.50 80 ASP A C 1
ATOM 669 O O . ASP A 1 80 ? 15.826 12.925 2.789 1.00 80.50 80 ASP A O 1
ATOM 673 N N . ARG A 1 81 ? 16.633 11.661 1.147 1.00 81.56 81 ARG A N 1
ATOM 674 C CA . ARG A 1 81 ? 17.687 12.576 0.720 1.00 81.56 81 ARG A CA 1
ATOM 675 C C . ARG A 1 81 ? 17.192 13.718 -0.150 1.00 81.56 81 ARG A C 1
ATOM 677 O O . ARG A 1 81 ? 18.020 14.504 -0.593 1.00 81.56 81 ARG A O 1
ATOM 684 N N . CYS A 1 82 ? 15.884 13.818 -0.397 1.00 77.88 82 CYS A N 1
ATOM 685 C CA . CYS A 1 82 ? 15.266 14.945 -1.100 1.00 77.88 82 CYS A CA 1
ATOM 686 C C . CYS A 1 82 ? 14.160 15.652 -0.297 1.00 77.88 82 CYS A C 1
ATOM 688 O O . CYS A 1 82 ? 13.246 16.266 -0.856 1.00 77.88 82 CYS A O 1
ATOM 690 N N . SER A 1 83 ? 14.249 15.621 1.033 1.00 69.12 83 SER A N 1
ATOM 691 C CA . SER A 1 83 ? 13.395 16.462 1.871 1.00 69.12 83 SER A CA 1
ATOM 692 C C . SER A 1 83 ? 13.615 17.954 1.546 1.00 69.12 83 SER A C 1
ATOM 694 O O . SER A 1 83 ? 14.738 18.423 1.348 1.00 69.12 83 SER A O 1
ATOM 696 N N . ALA A 1 84 ? 12.519 18.710 1.411 1.00 69.44 84 ALA A N 1
ATOM 697 C CA . ALA A 1 84 ? 12.514 20.134 1.038 1.00 69.44 84 ALA A CA 1
ATOM 698 C C . ALA A 1 84 ? 13.156 20.490 -0.329 1.00 69.44 84 ALA A C 1
ATOM 700 O O . ALA A 1 84 ? 13.583 21.628 -0.536 1.00 69.44 84 ALA A O 1
ATOM 701 N N . GLY A 1 85 ? 13.216 19.544 -1.276 1.00 75.31 85 GLY A N 1
ATOM 702 C CA . GLY A 1 85 ? 13.638 19.803 -2.662 1.00 75.31 85 GLY 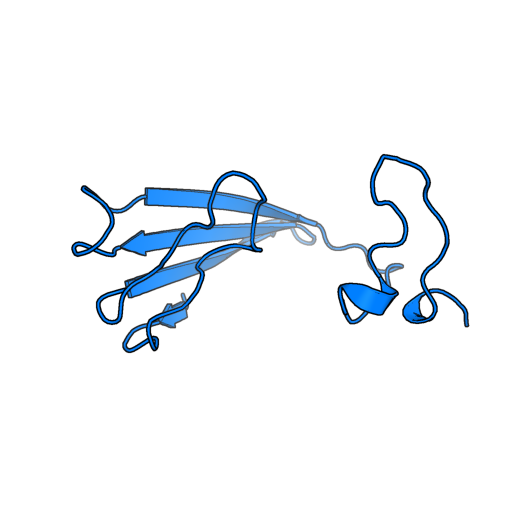A CA 1
ATOM 703 C C . GLY A 1 85 ? 15.152 19.884 -2.886 1.00 75.31 85 GLY A C 1
ATOM 704 O O . GLY A 1 85 ? 15.591 20.224 -3.983 1.00 75.31 85 GLY A O 1
ATOM 705 N N . LYS A 1 86 ? 15.967 19.562 -1.874 1.00 74.62 86 LYS A N 1
ATOM 706 C CA . LYS A 1 86 ? 17.424 19.423 -2.009 1.00 74.62 86 LYS A CA 1
ATOM 707 C C . LYS A 1 86 ? 17.779 17.945 -2.105 1.00 74.62 86 LYS A C 1
ATOM 709 O O . LYS A 1 86 ? 18.010 17.316 -1.082 1.00 74.62 86 LYS A O 1
ATOM 714 N N . CYS A 1 87 ? 17.796 17.402 -3.319 1.00 82.69 87 CYS A N 1
ATOM 715 C CA . CYS A 1 87 ? 18.068 15.984 -3.537 1.00 82.69 87 CYS A CA 1
ATOM 716 C C . CYS A 1 87 ? 19.569 15.667 -3.447 1.00 82.69 87 CYS A C 1
ATOM 718 O O . CYS A 1 87 ? 20.390 16.318 -4.093 1.00 82.69 87 CYS A O 1
ATOM 720 N N . THR A 1 88 ? 19.917 14.622 -2.703 1.00 84.44 88 THR A N 1
ATOM 721 C CA . THR A 1 88 ? 21.228 13.960 -2.732 1.00 84.44 88 THR A CA 1
ATOM 722 C C . THR A 1 88 ? 21.033 12.456 -2.924 1.00 84.44 88 THR A C 1
ATOM 724 O O . THR A 1 88 ? 19.930 11.953 -2.729 1.00 84.44 88 THR A O 1
ATOM 727 N N . GLU A 1 89 ? 22.067 11.735 -3.353 1.00 82.50 89 GLU A N 1
ATOM 728 C CA . GLU A 1 89 ? 21.968 10.277 -3.499 1.00 82.50 89 GLU A CA 1
ATOM 729 C C . GLU A 1 89 ? 21.942 9.593 -2.127 1.00 82.50 89 GLU A C 1
ATOM 731 O O . GLU A 1 89 ? 22.744 9.927 -1.239 1.00 82.50 89 GLU A O 1
ATOM 736 N N . SER A 1 90 ? 21.032 8.630 -1.960 1.00 82.00 90 SER A N 1
ATOM 737 C CA . SER A 1 90 ? 21.030 7.733 -0.801 1.00 82.00 90 SER A CA 1
ATOM 738 C C . SER A 1 90 ? 22.186 6.746 -0.879 1.00 82.00 90 SER A C 1
ATOM 740 O O . SER A 1 90 ? 22.773 6.534 -1.940 1.00 82.00 90 SER A O 1
ATOM 742 N N . ASP A 1 91 ? 22.546 6.146 0.251 1.00 81.25 91 ASP A N 1
ATOM 743 C CA . ASP A 1 91 ? 23.655 5.192 0.267 1.00 81.25 91 ASP A CA 1
ATOM 744 C C . ASP A 1 91 ? 23.279 3.912 -0.504 1.00 81.25 91 ASP A C 1
ATOM 746 O O . ASP A 1 91 ? 24.088 3.436 -1.291 1.00 81.25 91 ASP A O 1
ATOM 750 N N . ALA A 1 92 ? 22.008 3.495 -0.471 1.00 78.62 92 ALA A N 1
ATOM 751 C CA . ALA A 1 92 ? 21.442 2.477 -1.365 1.00 78.62 92 ALA A CA 1
ATOM 752 C C . ALA A 1 92 ? 21.571 2.770 -2.879 1.00 78.62 92 ALA A C 1
ATOM 754 O O . ALA A 1 92 ? 21.469 1.851 -3.688 1.00 78.62 92 ALA A O 1
ATOM 755 N N . GLN A 1 93 ? 21.762 4.030 -3.289 1.00 76.56 93 GLN A N 1
ATOM 756 C CA . GLN A 1 93 ? 21.972 4.402 -4.697 1.00 76.56 93 GLN A CA 1
ATOM 757 C C . GLN A 1 93 ? 23.455 4.416 -5.091 1.00 76.56 93 GLN A C 1
ATOM 759 O O . GLN A 1 93 ? 23.777 4.356 -6.280 1.00 76.56 93 GLN A O 1
ATOM 764 N N . LYS A 1 94 ? 24.361 4.484 -4.111 1.00 77.69 94 LYS A N 1
ATOM 765 C CA . LYS A 1 94 ? 25.808 4.472 -4.329 1.00 77.69 94 LYS A CA 1
ATOM 766 C C . LYS A 1 94 ? 26.261 3.018 -4.442 1.00 77.69 94 LYS A C 1
ATOM 768 O O . LYS A 1 94 ? 26.110 2.242 -3.505 1.00 77.69 94 LYS A O 1
ATOM 773 N N . LYS A 1 95 ? 26.776 2.651 -5.615 1.00 62.25 95 LYS A N 1
ATOM 774 C CA . LYS A 1 95 ? 27.340 1.318 -5.873 1.00 62.25 95 LYS A CA 1
ATOM 775 C C . LYS A 1 95 ? 28.675 1.105 -5.173 1.00 62.25 95 LYS A C 1
ATOM 777 O O . LYS A 1 95 ? 29.461 2.078 -5.114 1.00 62.25 95 LYS A O 1
#

Nearest PDB structures (foldseek):
  1ygr-assembly1_A  TM=6.647E-01  e=7.475E-01  Homo sapiens
  3qcm-assembly2_B  TM=6.035E-01  e=5.065E-01  Homo sapiens
  3qcl-assembly1_A  TM=6.014E-01  e=7.475E-01  Homo sapiens
  3qcj-assembly1_A  TM=5.996E-01  e=1.378E+00  Homo sapiens

Mean predicted aligned error: 6.51 Å

Solvent-accessible surface area (backbone atoms only — not comparable to full-atom values): 5934 Å² total; per-residue (Å²): 114,49,80,45,67,75,44,75,62,44,68,68,49,79,80,40,99,90,60,56,51,67,41,51,54,69,28,37,38,42,36,43,71,40,80,78,48,103,51,33,33,38,41,35,42,34,48,36,31,80,89,81,37,99,61,69,50,72,50,76,50,76,49,70,70,57,93,90,61,81,92,70,87,83,46,68,95,55,52,60,30,47,63,94,77,55,72,54,85,25,67,90,72,60,131

Secondary structure (DSSP, 8-state):
-EEE--PPSEESS---TT---EE-TT-EEEEEEEEEETTEEEEEEEEE-TTT-SS-EEEEEEEEP-TT-------HHHH-TTGGG-----GGG--

pLDDT: mean 89.64, std 9.1, range [62.25, 98.31]